Protei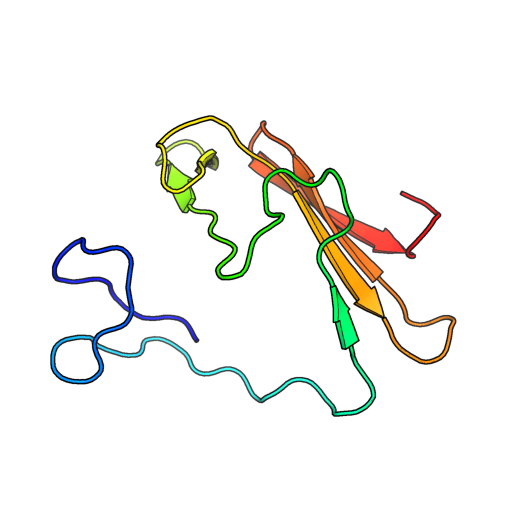n AF-A0A1G3IJP5-F1 (afdb_monomer)

Mean predicted aligned error: 6.56 Å

Sequence (95 aa):
MVYADANWNEAYDAASEEVILRHEALSADITVTIPSGSSLAGSDPYLMFNGSGYPRLKTGAFGGGTIEMSNTSPRSSSIIIDPAGRVRSCKTGLC

Solvent-accessible surface area (backbone atoms only — not comparable to full-atom values): 5870 Å² total; per-residue (Å²): 119,43,62,50,76,82,84,73,73,91,64,95,44,86,89,79,40,55,73,77,41,82,70,81,79,77,58,91,69,54,47,78,47,59,51,92,87,28,74,38,56,65,97,76,63,56,78,44,66,48,101,87,44,37,26,22,31,92,85,69,43,80,29,36,31,46,41,36,42,38,40,80,80,84,73,24,32,26,41,36,36,40,53,83,39,54,74,47,77,39,49,61,94,73,115

Foldseek 3Di:
DDKDPPPPPQDDDPVPIDDPDDDDDPDPQKDKDFDDPAPQPDPDRDWDADPQQFIAGPVRDQGWGKIWIDGPPPPIKIWTADRNRDTDIDTPPPD

Nearest PDB structures (foldseek):
  5nyj-assembly1_J  TM=5.800E-01  e=3.913E+00  Hyphomicrobium sp. MC1

Secondary structure (DSSP, 8-state):
-EE--SS--SS--TTT--EEE--PPPPTT-EEE--TT-TT-SSS---EE-TTS-EE-TTS-B--EEEEEE-STTS-EEEEE-TTS-EEEEETT--

Structure (mmCIF, N/CA/C/O backbone):
data_AF-A0A1G3IJP5-F1
#
_entry.id   AF-A0A1G3IJP5-F1
#
loop_
_atom_site.group_PDB
_atom_site.id
_atom_site.type_symbol
_atom_site.label_atom_id
_atom_site.label_alt_id
_atom_site.label_comp_id
_atom_site.label_asym_id
_atom_site.label_entity_id
_atom_site.label_seq_id
_atom_site.pdbx_PDB_ins_code
_atom_site.Cartn_x
_atom_site.Cartn_y
_atom_site.Cartn_z
_atom_site.occupancy
_atom_site.B_iso_or_equiv
_atom_site.auth_seq_id
_atom_site.auth_comp_id
_atom_site.auth_asym_id
_atom_site.auth_atom_id
_atom_site.pdbx_PDB_model_num
ATOM 1 N N . MET A 1 1 ? 2.533 -9.878 -4.793 1.00 76.00 1 MET A N 1
ATOM 2 C CA . MET A 1 1 ? 3.684 -10.513 -5.478 1.00 76.00 1 MET A CA 1
ATOM 3 C C . MET A 1 1 ? 4.695 -9.421 -5.765 1.00 76.00 1 MET A C 1
ATOM 5 O O . MET A 1 1 ? 4.252 -8.331 -6.094 1.00 76.00 1 MET A O 1
ATOM 9 N N . VAL A 1 2 ? 5.991 -9.677 -5.592 1.00 80.50 2 VAL A N 1
ATOM 10 C CA . VAL A 1 2 ? 7.062 -8.751 -6.001 1.00 80.50 2 VAL A CA 1
ATOM 11 C C . VAL A 1 2 ? 7.695 -9.301 -7.270 1.00 80.50 2 VAL A C 1
ATOM 13 O O . VAL A 1 2 ? 8.017 -10.489 -7.314 1.00 80.50 2 VAL A O 1
ATOM 16 N N . TYR A 1 3 ? 7.860 -8.457 -8.278 1.00 84.00 3 TYR A N 1
ATOM 17 C CA . TYR A 1 3 ? 8.445 -8.809 -9.568 1.00 84.00 3 TYR A CA 1
ATOM 18 C C . TYR A 1 3 ? 9.392 -7.701 -10.037 1.00 84.00 3 TYR A C 1
ATOM 20 O O . TYR A 1 3 ? 9.306 -6.568 -9.555 1.00 84.00 3 TYR A O 1
ATOM 28 N N . ALA A 1 4 ? 10.317 -8.051 -10.927 1.00 85.06 4 ALA A N 1
ATOM 29 C CA . ALA A 1 4 ? 11.149 -7.086 -11.631 1.00 85.06 4 ALA A CA 1
ATOM 30 C C . ALA A 1 4 ? 10.419 -6.623 -12.900 1.00 85.06 4 ALA A C 1
ATOM 32 O O . ALA A 1 4 ? 10.277 -7.406 -13.836 1.00 85.06 4 ALA A O 1
ATOM 33 N N . ASP A 1 5 ? 9.982 -5.362 -12.924 1.00 81.94 5 ASP A N 1
ATOM 34 C CA . ASP A 1 5 ? 9.416 -4.727 -14.120 1.00 81.94 5 ASP A CA 1
ATOM 35 C C . ASP A 1 5 ? 10.553 -4.388 -15.099 1.00 81.94 5 ASP A C 1
ATOM 37 O O . ASP A 1 5 ? 11.239 -3.368 -14.982 1.00 81.94 5 ASP A O 1
ATOM 41 N N . ALA A 1 6 ? 10.823 -5.314 -16.019 1.00 84.25 6 ALA A N 1
ATOM 42 C CA . ALA A 1 6 ? 11.943 -5.213 -16.951 1.00 84.25 6 ALA A CA 1
ATOM 43 C C . ALA A 1 6 ? 11.644 -4.296 -18.147 1.00 84.25 6 ALA A C 1
ATOM 45 O O . ALA A 1 6 ? 12.576 -3.784 -18.774 1.00 84.25 6 ALA A O 1
ATOM 46 N N . ASN A 1 7 ? 10.368 -4.091 -18.479 1.00 86.50 7 ASN A N 1
ATOM 47 C CA . ASN A 1 7 ? 9.931 -3.335 -19.656 1.00 86.50 7 ASN A CA 1
ATOM 48 C C . ASN A 1 7 ? 9.354 -1.947 -19.301 1.00 86.50 7 ASN A C 1
ATOM 50 O O . ASN A 1 7 ? 9.028 -1.185 -20.213 1.00 86.50 7 ASN A O 1
ATOM 54 N N . TRP A 1 8 ? 9.306 -1.610 -18.006 1.00 79.31 8 TRP A N 1
ATOM 55 C CA . TRP A 1 8 ? 8.864 -0.336 -17.436 1.00 79.31 8 TRP A CA 1
ATOM 56 C C . TRP A 1 8 ? 7.409 0.002 -17.778 1.00 79.31 8 TRP A C 1
ATOM 58 O O . TRP A 1 8 ? 7.069 1.166 -18.009 1.00 79.31 8 TRP A O 1
ATOM 68 N N . ASN A 1 9 ? 6.548 -1.011 -17.858 1.00 84.00 9 ASN A N 1
ATOM 69 C CA . ASN A 1 9 ? 5.136 -0.839 -18.201 1.00 84.00 9 ASN A CA 1
ATOM 70 C C . ASN A 1 9 ? 4.218 -0.705 -16.968 1.00 84.00 9 ASN A C 1
ATOM 72 O O . ASN A 1 9 ? 3.011 -0.517 -17.138 1.00 84.00 9 ASN A O 1
ATOM 76 N N . GLU A 1 10 ? 4.767 -0.811 -15.751 1.00 75.00 10 GLU A N 1
ATOM 77 C CA . GLU A 1 10 ? 4.046 -0.759 -14.475 1.00 75.00 10 GLU A CA 1
ATOM 78 C C . GLU A 1 10 ? 2.975 -1.859 -14.306 1.00 75.00 10 GLU A C 1
ATOM 80 O O . GLU A 1 10 ? 1.989 -1.678 -13.573 1.00 75.00 10 GLU A O 1
ATOM 85 N N . ALA A 1 11 ? 3.137 -2.993 -14.990 1.00 81.88 11 ALA A N 1
ATOM 86 C CA . ALA A 1 11 ? 2.172 -4.084 -15.031 1.00 81.88 11 ALA A CA 1
ATOM 87 C C . ALA A 1 11 ? 2.844 -5.458 -15.165 1.00 81.88 11 ALA A C 1
ATOM 89 O O . ALA A 1 11 ? 3.609 -5.703 -16.089 1.00 81.88 11 ALA A O 1
ATOM 90 N N . TYR A 1 12 ? 2.444 -6.400 -14.304 1.00 82.62 12 TYR A N 1
ATOM 91 C CA . TYR A 1 12 ? 3.044 -7.730 -14.308 1.00 82.62 12 TYR A CA 1
ATOM 92 C C . TYR A 1 12 ? 2.801 -8.496 -15.621 1.00 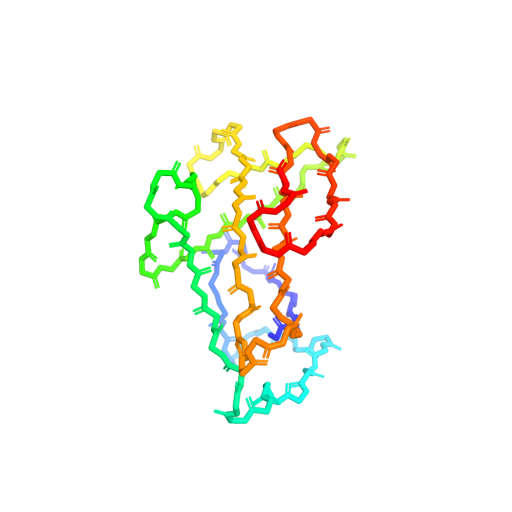82.62 12 TYR A C 1
ATOM 94 O O . TYR A 1 12 ? 1.652 -8.818 -15.944 1.00 82.62 12 TYR A O 1
ATOM 102 N N . ASP A 1 13 ? 3.876 -8.870 -16.314 1.00 87.25 13 ASP A N 1
ATOM 103 C CA . ASP A 1 13 ? 3.875 -9.741 -17.490 1.00 87.25 13 ASP A CA 1
ATOM 104 C C . ASP A 1 13 ? 4.543 -11.087 -17.178 1.00 87.25 13 ASP A C 1
ATOM 106 O O . ASP A 1 13 ? 5.765 -11.239 -17.147 1.00 87.25 13 ASP A O 1
ATOM 110 N N . ALA A 1 14 ? 3.709 -12.115 -17.019 1.00 85.50 14 ALA A N 1
ATOM 111 C CA . ALA A 1 14 ? 4.158 -13.466 -16.707 1.00 85.50 14 ALA A CA 1
ATOM 112 C C . ALA A 1 14 ? 5.094 -14.084 -17.762 1.00 85.50 14 ALA A C 1
ATOM 114 O O . ALA A 1 14 ? 5.798 -15.043 -17.442 1.00 85.50 14 ALA A O 1
ATOM 115 N N . ALA A 1 15 ? 5.084 -13.591 -19.005 1.00 87.25 15 ALA A N 1
ATOM 116 C CA . ALA A 1 15 ? 5.925 -14.114 -20.076 1.00 87.25 15 ALA A CA 1
ATOM 117 C C . ALA A 1 15 ? 7.348 -13.538 -20.065 1.00 87.25 15 ALA A C 1
ATOM 119 O O . ALA A 1 15 ? 8.256 -14.181 -20.595 1.00 87.25 15 ALA A O 1
ATOM 120 N N . SER A 1 16 ? 7.544 -12.345 -19.499 1.00 86.50 16 SER A N 1
ATOM 121 C CA . SER A 1 16 ? 8.805 -11.602 -19.609 1.00 86.50 16 SER A CA 1
ATOM 122 C C . SER A 1 16 ? 9.434 -11.206 -18.273 1.00 86.50 16 SER A C 1
ATOM 124 O O . SER A 1 16 ? 10.615 -10.857 -18.251 1.00 86.50 16 SER A O 1
ATOM 126 N N . GLU A 1 17 ? 8.707 -11.314 -17.160 1.00 89.44 17 GLU A N 1
ATOM 127 C CA . GLU A 1 17 ? 9.162 -10.799 -15.870 1.00 89.44 17 GLU A CA 1
ATOM 128 C C . GLU A 1 17 ? 9.477 -11.877 -14.836 1.00 89.44 17 GLU A C 1
ATOM 130 O O . GLU A 1 17 ? 8.760 -12.866 -14.643 1.00 89.44 17 GLU A O 1
ATOM 135 N N . GLU A 1 18 ? 10.557 -11.631 -14.098 1.00 87.44 18 GLU A N 1
ATOM 136 C CA . GLU A 1 18 ? 10.989 -12.484 -13.003 1.00 87.44 18 GLU A CA 1
ATOM 137 C C . GLU A 1 18 ? 10.226 -12.148 -11.717 1.00 87.44 18 GLU A C 1
ATOM 139 O O . GLU A 1 18 ? 10.195 -11.005 -11.248 1.00 87.44 18 GLU A O 1
ATOM 144 N N . VAL A 1 19 ? 9.635 -13.173 -11.100 1.00 88.81 19 VAL A N 1
ATOM 145 C CA . VAL A 1 19 ? 9.009 -13.048 -9.781 1.00 88.81 19 VAL A CA 1
ATOM 146 C C . VAL A 1 19 ? 10.081 -13.174 -8.704 1.00 88.81 19 VAL A C 1
ATOM 148 O O . VAL A 1 19 ? 10.575 -14.266 -8.442 1.00 88.81 19 VAL A O 1
ATOM 151 N N . ILE A 1 20 ? 10.377 -12.062 -8.034 1.00 88.25 20 ILE A N 1
ATOM 152 C CA . ILE A 1 20 ? 11.373 -11.980 -6.957 1.00 88.25 20 ILE A CA 1
ATOM 153 C C . ILE A 1 20 ? 10.841 -12.630 -5.674 1.00 88.25 20 ILE A C 1
ATOM 155 O O . ILE A 1 20 ? 11.570 -13.318 -4.962 1.00 88.25 20 ILE A O 1
ATOM 159 N N . LEU A 1 21 ? 9.564 -12.400 -5.349 1.00 88.00 21 LEU A N 1
ATOM 160 C CA . LEU A 1 21 ? 8.968 -12.898 -4.111 1.00 88.00 21 LEU A CA 1
ATOM 161 C C . LEU A 1 21 ? 7.469 -13.157 -4.264 1.00 88.00 21 LE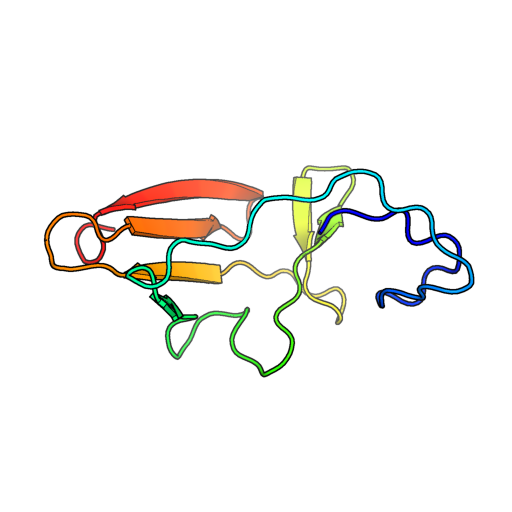U A C 1
ATOM 163 O O . LEU A 1 21 ? 6.684 -12.294 -4.682 1.00 88.00 21 LEU A O 1
ATOM 167 N N . ARG A 1 22 ? 7.048 -14.346 -3.831 1.00 83.94 22 ARG A N 1
ATOM 168 C CA . ARG A 1 22 ? 5.642 -14.678 -3.597 1.00 83.94 22 ARG A CA 1
ATOM 169 C C . ARG A 1 22 ? 5.378 -14.638 -2.099 1.00 83.94 22 ARG A C 1
ATOM 171 O O . ARG A 1 22 ? 6.179 -15.121 -1.311 1.00 83.94 22 ARG A O 1
ATOM 178 N N . HIS A 1 23 ? 4.247 -14.055 -1.735 1.00 82.75 23 HIS A N 1
ATOM 179 C CA . HIS A 1 23 ? 3.736 -14.095 -0.372 1.00 82.75 23 HIS A CA 1
ATOM 180 C C . HIS A 1 23 ? 2.559 -15.059 -0.393 1.00 82.75 23 HIS A C 1
ATOM 182 O O . HIS A 1 23 ? 1.852 -15.126 -1.406 1.00 82.75 23 HIS A O 1
ATOM 188 N N . GLU A 1 24 ? 2.355 -15.791 0.695 1.00 86.69 24 GLU A N 1
ATOM 189 C CA . GLU A 1 24 ? 1.130 -16.564 0.855 1.00 86.69 24 GLU A CA 1
ATOM 190 C C . GLU A 1 24 ? -0.084 -15.637 0.760 1.00 86.69 24 GLU A C 1
ATOM 192 O O . GLU A 1 24 ? -0.013 -14.445 1.083 1.00 86.69 24 GLU A O 1
ATOM 197 N N . ALA A 1 25 ? -1.196 -16.180 0.262 1.00 85.75 25 ALA A N 1
ATOM 198 C CA . ALA A 1 25 ? -2.450 -15.450 0.283 1.00 85.75 25 ALA A CA 1
ATOM 199 C C . ALA A 1 25 ? -2.780 -15.066 1.731 1.00 85.75 25 ALA A C 1
ATOM 201 O O . ALA A 1 25 ? -2.506 -15.824 2.664 1.00 85.75 25 ALA A O 1
ATOM 202 N N . LEU A 1 26 ? -3.378 -13.889 1.914 1.00 87.50 26 LEU A N 1
ATOM 203 C CA . LEU A 1 26 ? -3.909 -13.522 3.220 1.00 87.50 26 LEU A CA 1
ATOM 204 C C . LEU A 1 26 ? -4.929 -14.574 3.664 1.00 87.50 26 LEU A C 1
ATOM 206 O O . LEU A 1 26 ? -5.656 -15.138 2.842 1.00 87.50 26 LEU A O 1
ATOM 210 N N . SER A 1 27 ? -4.973 -14.828 4.971 1.00 89.12 27 SER A N 1
ATOM 211 C CA . SER A 1 27 ? -5.987 -15.700 5.556 1.00 89.12 27 SER A CA 1
ATOM 212 C C . SER A 1 27 ? -7.390 -15.205 5.188 1.00 89.12 27 SER A C 1
ATOM 214 O O . SER A 1 27 ? -7.629 -14.000 5.109 1.00 89.12 27 SER A O 1
ATOM 216 N N . ALA A 1 28 ? -8.321 -16.133 4.958 1.00 89.62 28 ALA A N 1
ATOM 217 C CA . ALA A 1 28 ? -9.657 -15.829 4.437 1.00 89.62 28 ALA A CA 1
ATOM 218 C C . ALA A 1 28 ? -10.519 -14.963 5.379 1.00 89.62 28 ALA A C 1
ATOM 220 O O . ALA A 1 28 ? -11.524 -14.401 4.955 1.00 89.62 28 ALA A O 1
ATOM 221 N N . ASP A 1 29 ? -10.138 -14.854 6.652 1.00 89.81 29 ASP A N 1
ATOM 222 C CA . ASP A 1 29 ? -10.760 -13.989 7.658 1.00 89.81 29 ASP A CA 1
ATOM 223 C C . ASP A 1 29 ? -10.245 -12.537 7.626 1.00 89.81 29 ASP A C 1
ATOM 225 O O . ASP A 1 29 ? -10.727 -11.697 8.391 1.00 89.81 29 ASP A O 1
ATOM 229 N N . ILE A 1 30 ? -9.280 -12.225 6.754 1.00 91.00 30 ILE A N 1
ATOM 230 C CA . ILE A 1 30 ? -8.732 -10.882 6.564 1.00 91.0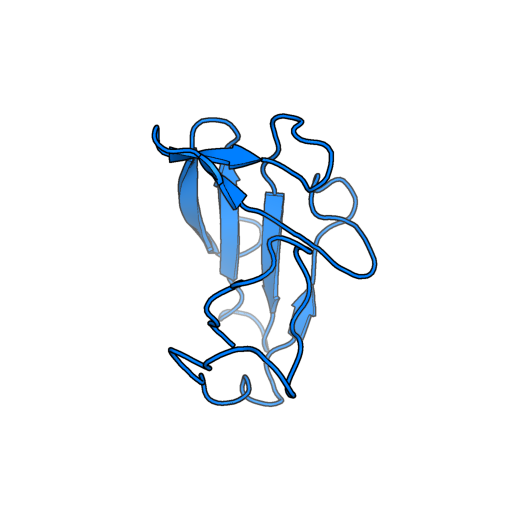0 30 ILE A CA 1
ATOM 231 C C . ILE A 1 30 ? -9.322 -10.269 5.296 1.00 91.00 30 ILE A C 1
ATOM 233 O O . ILE A 1 30 ? -9.140 -10.776 4.192 1.00 91.00 30 ILE A O 1
ATOM 237 N N . THR A 1 31 ? -9.976 -9.121 5.445 1.00 91.50 31 THR A N 1
ATOM 238 C CA . THR A 1 31 ? -10.436 -8.299 4.320 1.00 91.50 31 THR A CA 1
ATOM 239 C C . THR A 1 31 ? -9.562 -7.059 4.199 1.00 91.50 31 THR A C 1
ATOM 241 O O . THR A 1 31 ? -9.362 -6.341 5.181 1.00 91.50 31 THR A O 1
ATOM 244 N N . VAL A 1 32 ? -9.056 -6.792 2.994 1.00 90.56 32 VAL A N 1
ATOM 245 C CA . VAL A 1 32 ? -8.265 -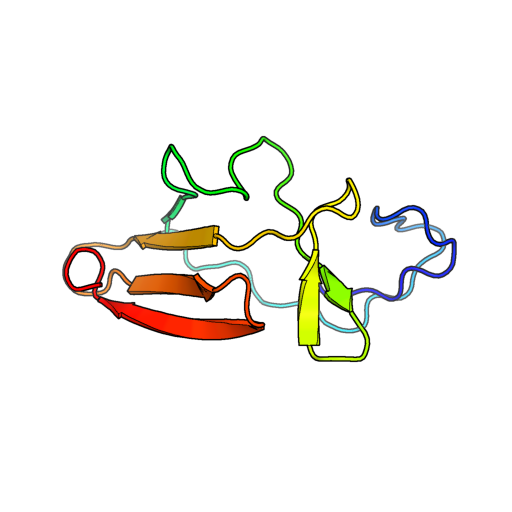5.592 2.691 1.00 90.56 32 VAL A CA 1
ATOM 246 C C . VAL A 1 32 ? -9.132 -4.579 1.957 1.00 90.56 32 VAL A C 1
ATOM 248 O O . VAL A 1 32 ? -9.720 -4.899 0.925 1.00 90.56 32 VAL A O 1
ATOM 251 N N . THR A 1 33 ? -9.190 -3.355 2.467 1.00 90.88 33 THR A N 1
ATOM 252 C CA . THR A 1 33 ? -9.922 -2.241 1.859 1.00 90.88 33 THR A CA 1
ATOM 253 C C . THR A 1 33 ? -9.042 -1.001 1.761 1.00 90.88 33 THR A C 1
ATOM 255 O O . THR A 1 33 ? -8.109 -0.799 2.536 1.00 90.88 33 THR A O 1
ATOM 258 N N . ILE A 1 34 ? -9.347 -0.144 0.790 1.00 90.44 34 ILE A N 1
ATOM 259 C CA . ILE A 1 34 ? -8.785 1.203 0.697 1.00 90.44 34 ILE A CA 1
ATOM 260 C C . ILE A 1 34 ? -9.927 2.172 1.010 1.00 90.44 34 ILE A C 1
ATOM 262 O O . ILE A 1 34 ? -10.921 2.171 0.278 1.00 90.44 34 ILE A O 1
ATOM 266 N N . PRO A 1 35 ? -9.839 2.970 2.089 1.00 87.44 35 PRO A N 1
ATOM 267 C CA . PRO A 1 35 ? -10.908 3.883 2.468 1.00 87.44 35 PRO A CA 1
ATOM 268 C C . PRO A 1 35 ? -11.209 4.916 1.384 1.00 8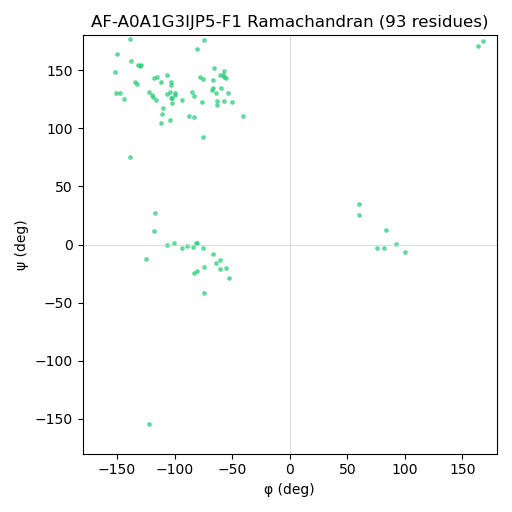7.44 35 PRO A C 1
ATOM 270 O O . PRO A 1 35 ? -10.308 5.428 0.709 1.00 87.44 35 PRO A O 1
ATOM 273 N N . SER A 1 36 ? -12.486 5.283 1.269 1.00 79.00 36 SER A N 1
ATOM 274 C CA . SER A 1 36 ? -12.929 6.386 0.417 1.00 79.00 36 SER A CA 1
ATOM 275 C C . SER A 1 36 ? -12.205 7.678 0.811 1.00 79.00 36 SER A C 1
ATOM 277 O O . SER A 1 36 ? -12.267 8.087 1.969 1.00 79.00 36 SER A O 1
ATOM 279 N N . GLY A 1 37 ? -11.521 8.314 -0.142 1.00 77.62 37 GLY A N 1
ATOM 280 C CA . GLY A 1 37 ? -10.713 9.518 0.094 1.00 77.62 37 GLY A CA 1
ATOM 281 C C . GLY A 1 37 ? -9.207 9.264 0.216 1.00 77.62 37 GLY A C 1
ATOM 282 O O . GLY A 1 37 ? -8.434 10.218 0.236 1.00 77.62 37 GLY A O 1
ATOM 283 N N . SER A 1 38 ? -8.760 8.004 0.238 1.00 84.12 38 SER A N 1
ATOM 284 C CA . SER A 1 38 ? -7.345 7.697 0.024 1.00 84.12 38 SER A CA 1
ATOM 285 C C . SER A 1 38 ? -6.922 8.042 -1.410 1.00 84.12 38 SER A C 1
ATOM 287 O O . SER A 1 38 ? -7.648 7.742 -2.354 1.00 84.12 38 SER A O 1
ATOM 289 N N . SER A 1 39 ? -5.713 8.581 -1.603 1.00 84.56 39 SER A N 1
ATOM 290 C CA . SER A 1 39 ? -5.126 8.747 -2.946 1.00 84.56 39 SER A CA 1
ATOM 291 C C . SER A 1 39 ? -4.792 7.426 -3.649 1.00 84.56 39 SER A C 1
ATOM 293 O O . SER A 1 39 ? -4.476 7.443 -4.833 1.00 84.56 39 SER A O 1
ATOM 295 N N . LEU A 1 40 ? -4.894 6.291 -2.946 1.00 83.88 40 LEU A N 1
ATOM 296 C CA . LEU A 1 40 ? -4.832 4.951 -3.536 1.00 83.88 40 LEU A CA 1
ATOM 297 C C . LEU A 1 40 ? -6.207 4.430 -3.977 1.00 83.88 40 LEU A C 1
ATOM 299 O O . LEU A 1 40 ? -6.293 3.306 -4.454 1.00 83.88 40 LEU A O 1
ATOM 303 N N . ALA A 1 41 ? -7.298 5.175 -3.781 1.00 78.81 41 ALA A N 1
ATOM 304 C CA . ALA A 1 41 ? -8.628 4.689 -4.132 1.00 78.81 41 ALA A CA 1
ATOM 305 C C . ALA A 1 41 ? -8.739 4.438 -5.652 1.00 78.81 41 ALA A C 1
ATOM 307 O O . ALA A 1 41 ? -8.501 5.335 -6.457 1.00 78.81 41 ALA A O 1
ATOM 308 N N . GLY A 1 42 ? -9.102 3.213 -6.043 1.00 73.25 42 GLY A N 1
ATOM 309 C CA . GLY A 1 42 ? -9.200 2.777 -7.439 1.00 73.25 42 GLY A CA 1
ATOM 310 C C . GLY A 1 42 ? -9.240 1.250 -7.561 1.00 73.25 42 GLY A C 1
ATOM 311 O O . GLY A 1 42 ? -9.042 0.545 -6.574 1.00 73.25 42 GLY A O 1
ATOM 312 N N . SER A 1 43 ? -9.513 0.734 -8.764 1.00 67.75 43 SER A N 1
ATOM 313 C CA . SER A 1 43 ? -9.571 -0.715 -9.028 1.00 67.75 43 SER A CA 1
ATOM 314 C C . SER A 1 43 ? -8.196 -1.388 -9.089 1.00 67.75 43 SER A C 1
ATOM 316 O O . SER A 1 43 ? -8.114 -2.601 -8.943 1.00 67.75 43 SER A O 1
ATOM 318 N N . ASP A 1 44 ? -7.137 -0.606 -9.307 1.00 72.38 44 ASP A N 1
ATOM 319 C CA . ASP A 1 44 ? -5.749 -1.068 -9.365 1.00 72.38 44 ASP A CA 1
ATOM 320 C C . ASP A 1 44 ? -4.844 -0.064 -8.623 1.00 72.38 44 ASP A C 1
ATOM 322 O O . ASP A 1 44 ? -4.227 0.812 -9.241 1.00 72.38 44 ASP A O 1
ATOM 326 N N . PRO A 1 45 ? -4.871 -0.078 -7.278 1.00 78.06 45 PRO A N 1
ATOM 327 C CA . PRO A 1 45 ? -4.111 0.856 -6.460 1.00 78.06 45 PRO A CA 1
ATOM 328 C C . PRO A 1 45 ? -2.611 0.657 -6.670 1.00 78.06 45 PRO A C 1
ATOM 330 O O . PRO A 1 45 ? -2.092 -0.451 -6.550 1.00 78.06 45 PRO A O 1
ATOM 333 N N . TYR A 1 46 ? -1.898 1.753 -6.920 1.00 79.31 46 TYR A N 1
ATOM 334 C CA . TYR A 1 46 ? -0.467 1.722 -7.192 1.00 79.31 46 TYR A CA 1
ATOM 335 C C . TYR A 1 46 ? 0.271 2.797 -6.410 1.00 79.31 46 TYR A C 1
ATOM 337 O O . TYR A 1 46 ? -0.179 3.941 -6.305 1.00 79.31 46 TYR A O 1
ATOM 345 N N . LEU A 1 47 ? 1.440 2.415 -5.904 1.00 83.44 47 LEU A N 1
ATOM 346 C CA . LEU A 1 47 ? 2.350 3.294 -5.201 1.00 83.44 47 LEU A CA 1
ATOM 347 C C . LEU A 1 47 ? 3.794 2.908 -5.522 1.00 83.44 47 LEU A C 1
ATOM 349 O O . LEU A 1 47 ? 4.204 1.775 -5.277 1.00 83.44 47 LEU A O 1
ATOM 353 N N . MET A 1 48 ? 4.575 3.875 -5.989 1.00 85.56 48 MET A N 1
ATOM 354 C CA . MET A 1 48 ? 6.017 3.748 -6.189 1.00 85.56 48 MET A CA 1
ATOM 355 C C . MET A 1 48 ? 6.758 4.695 -5.252 1.00 85.56 48 MET A C 1
ATOM 357 O O . MET A 1 48 ? 6.311 5.814 -5.034 1.00 85.56 48 MET A O 1
ATOM 361 N N . PHE A 1 49 ? 7.919 4.298 -4.740 1.00 85.00 49 PHE A N 1
ATOM 362 C CA . PHE A 1 49 ? 8.820 5.208 -4.031 1.00 85.00 49 PHE A CA 1
ATOM 363 C C . PHE A 1 49 ? 9.934 5.662 -4.973 1.00 85.00 49 PHE A C 1
ATOM 365 O O . PHE A 1 49 ? 10.569 4.838 -5.626 1.00 85.00 49 PHE A O 1
ATOM 372 N N . ASN A 1 50 ? 10.180 6.971 -5.059 1.00 85.75 50 ASN A N 1
ATOM 373 C CA . ASN A 1 50 ? 11.319 7.481 -5.824 1.00 85.75 50 ASN A CA 1
ATOM 374 C C . ASN A 1 50 ? 12.650 7.247 -5.078 1.00 85.75 50 ASN A C 1
ATOM 376 O O . ASN A 1 50 ? 12.663 6.817 -3.927 1.00 85.75 50 ASN A O 1
ATOM 380 N N . GLY A 1 51 ? 13.782 7.596 -5.702 1.00 83.25 51 GLY A N 1
ATOM 381 C CA . GLY A 1 51 ? 15.116 7.401 -5.111 1.00 83.25 51 GLY A CA 1
ATOM 382 C C . GLY A 1 51 ? 15.375 8.144 -3.789 1.00 83.25 51 GLY A C 1
ATOM 383 O O . GLY A 1 51 ? 16.339 7.835 -3.099 1.00 83.25 51 GLY A O 1
ATOM 384 N N . SER A 1 52 ? 14.521 9.099 -3.414 1.00 89.25 52 SER A N 1
ATOM 385 C CA . SER A 1 52 ? 14.577 9.800 -2.124 1.00 89.25 52 SER A CA 1
ATOM 386 C C . SER A 1 52 ? 13.570 9.261 -1.100 1.00 89.25 52 SER A C 1
ATOM 388 O O . SER A 1 52 ? 13.493 9.791 0.003 1.00 89.25 52 SER A O 1
ATOM 390 N N . GLY A 1 53 ? 12.788 8.23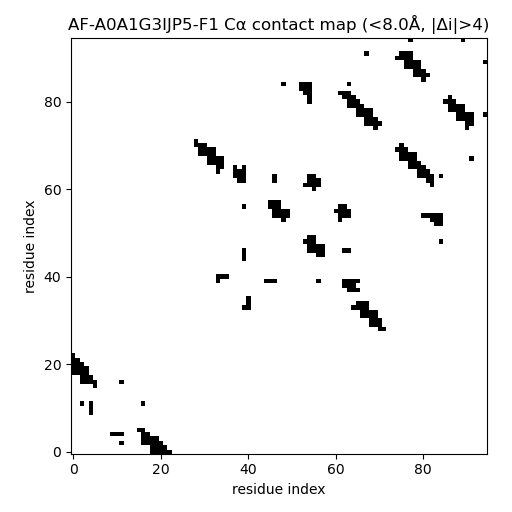6 -1.450 1.00 87.62 53 GLY A N 1
ATOM 391 C CA . GLY A 1 53 ? 11.771 7.645 -0.582 1.00 87.62 53 GLY A CA 1
ATOM 392 C C . GLY A 1 53 ? 10.425 8.372 -0.586 1.00 87.62 53 GLY A C 1
ATOM 393 O O . GLY A 1 53 ? 9.589 8.073 0.260 1.00 87.62 53 GLY A O 1
ATOM 394 N N . TYR A 1 54 ? 10.173 9.296 -1.521 1.00 91.06 54 TYR A N 1
ATOM 395 C CA . TYR A 1 54 ? 8.860 9.934 -1.654 1.00 91.06 54 TYR A CA 1
ATOM 396 C C . TYR A 1 54 ? 7.910 9.082 -2.503 1.00 91.06 54 TYR A C 1
ATOM 398 O O . TYR A 1 54 ? 8.281 8.692 -3.617 1.00 91.06 54 TYR A O 1
ATOM 406 N N . PRO A 1 55 ? 6.682 8.840 -2.024 1.00 91.00 55 PRO A N 1
ATOM 407 C CA . PRO A 1 55 ? 5.699 8.043 -2.725 1.00 91.00 55 PRO A CA 1
ATOM 408 C C . PRO A 1 55 ? 5.062 8.803 -3.899 1.00 91.00 55 PRO A C 1
ATOM 410 O O . PRO A 1 55 ? 4.806 10.013 -3.849 1.00 91.00 55 PRO A O 1
ATOM 413 N N . ARG A 1 56 ? 4.813 8.062 -4.977 1.00 88.62 56 ARG A N 1
ATOM 414 C CA . ARG A 1 56 ? 4.303 8.511 -6.270 1.00 88.62 56 ARG A CA 1
ATOM 415 C C . ARG A 1 56 ? 3.162 7.615 -6.731 1.00 88.62 56 ARG A C 1
ATOM 417 O O . ARG A 1 56 ? 3.240 6.394 -6.610 1.00 88.62 56 ARG A O 1
ATOM 424 N N . LEU A 1 57 ? 2.124 8.238 -7.279 1.00 85.50 57 LEU A N 1
ATOM 425 C CA . LEU A 1 57 ? 1.051 7.549 -8.003 1.00 85.50 57 LEU A CA 1
ATOM 426 C C . LEU A 1 57 ? 1.503 7.242 -9.443 1.00 85.50 57 LEU A C 1
ATOM 428 O O . LEU A 1 57 ? 2.479 7.838 -9.901 1.00 85.50 57 LEU A O 1
ATOM 432 N N . LYS A 1 58 ? 0.752 6.413 -10.192 1.00 80.56 58 LYS A N 1
ATOM 433 C CA . LYS A 1 58 ? 1.012 6.150 -11.633 1.00 80.56 58 LYS A CA 1
ATOM 434 C C . LYS A 1 58 ? 1.106 7.431 -12.474 1.00 80.56 58 LYS A C 1
ATOM 436 O O . LYS A 1 58 ? 1.811 7.498 -13.465 1.00 80.56 58 LYS A O 1
ATOM 441 N N . THR A 1 59 ? 0.422 8.498 -12.061 1.00 82.38 59 THR A N 1
ATOM 442 C CA . THR A 1 59 ? 0.478 9.807 -12.735 1.00 82.38 59 THR A CA 1
ATOM 443 C C . THR A 1 59 ? 1.770 10.591 -12.470 1.00 82.38 59 THR A C 1
ATOM 445 O O . THR A 1 59 ? 1.917 11.708 -12.963 1.00 82.38 59 THR A O 1
ATOM 448 N N . GLY A 1 60 ? 2.679 10.082 -11.632 1.00 79.31 60 GLY A N 1
ATOM 449 C CA . GLY A 1 60 ? 3.865 10.797 -11.152 1.00 79.31 60 GLY A CA 1
ATOM 450 C C . GLY A 1 60 ? 3.577 11.847 -10.068 1.00 79.31 60 GLY A C 1
ATOM 451 O O . GLY A 1 60 ? 4.504 12.454 -9.526 1.00 79.31 60 GLY A O 1
ATOM 452 N N . ALA A 1 61 ? 2.309 12.061 -9.701 1.00 82.62 61 ALA A N 1
ATOM 453 C CA . ALA A 1 61 ? 1.939 12.964 -8.616 1.00 82.62 61 ALA A CA 1
ATOM 454 C C . ALA A 1 61 ? 2.439 12.446 -7.257 1.00 82.62 61 ALA A C 1
ATOM 456 O O . ALA A 1 61 ? 2.580 11.239 -7.053 1.00 82.62 61 ALA A O 1
ATOM 457 N N . PHE A 1 62 ? 2.695 13.359 -6.312 1.00 82.88 62 PHE A N 1
ATOM 458 C CA . PHE A 1 62 ? 2.846 12.969 -4.907 1.00 82.88 62 PHE A CA 1
ATOM 459 C C . PHE A 1 62 ? 1.555 12.295 -4.447 1.00 82.88 62 PHE A C 1
ATOM 461 O O . PHE A 1 62 ? 0.464 12.803 -4.709 1.00 82.88 62 PHE A O 1
ATOM 468 N N . GLY A 1 63 ? 1.676 11.171 -3.756 1.00 83.62 63 GLY A N 1
ATOM 469 C CA . GLY A 1 63 ? 0.516 10.463 -3.238 1.00 83.62 63 GLY A CA 1
ATOM 470 C C . GLY A 1 63 ? 0.874 9.682 -1.997 1.00 83.62 63 GLY A C 1
ATOM 471 O O . GLY A 1 63 ? 1.995 9.223 -1.852 1.00 83.62 63 GLY A O 1
ATOM 472 N N . GLY A 1 64 ? -0.083 9.550 -1.094 1.00 86.44 64 GLY A N 1
ATOM 473 C CA . GLY A 1 64 ? 0.012 8.646 0.041 1.00 86.44 64 GLY A CA 1
ATOM 474 C C . GLY A 1 64 ? -1.144 7.663 0.004 1.00 86.44 64 GLY A C 1
ATOM 475 O O . GLY A 1 64 ? -1.744 7.419 -1.044 1.00 86.44 64 GLY A O 1
ATOM 476 N N . GLY A 1 65 ? -1.522 7.145 1.158 1.00 90.75 65 GLY A N 1
ATOM 477 C CA . GLY A 1 65 ? -2.791 6.453 1.272 1.00 90.75 65 GLY A CA 1
ATOM 478 C C . GLY A 1 65 ? -2.947 5.670 2.551 1.00 90.75 65 GLY A C 1
ATOM 479 O O . GLY A 1 65 ? -2.021 5.564 3.353 1.00 90.75 65 GLY A O 1
ATOM 480 N N . THR A 1 66 ? -4.140 5.117 2.709 1.00 91.81 66 THR A N 1
ATOM 481 C CA . THR A 1 66 ? -4.474 4.246 3.825 1.00 91.81 66 THR A CA 1
ATOM 482 C C . THR A 1 66 ? -4.931 2.922 3.248 1.00 91.81 66 THR A C 1
ATOM 484 O O . THR A 1 66 ? -5.759 2.893 2.340 1.00 91.81 66 THR A O 1
ATOM 487 N N . ILE A 1 67 ? -4.384 1.837 3.774 1.00 92.25 67 ILE A N 1
ATOM 488 C CA . ILE A 1 67 ? -4.824 0.473 3.504 1.00 92.25 67 ILE A CA 1
ATOM 489 C C . ILE A 1 67 ? -5.325 -0.073 4.832 1.00 92.25 67 ILE A C 1
ATOM 491 O O . ILE A 1 67 ? -4.593 -0.056 5.821 1.00 92.25 67 ILE A O 1
ATOM 495 N N . GLU A 1 68 ? -6.563 -0.537 4.875 1.00 92.56 68 GLU A N 1
ATOM 496 C CA . GLU A 1 68 ? -7.158 -1.140 6.061 1.00 92.56 68 GLU A CA 1
ATOM 497 C C . GLU A 1 68 ? -7.182 -2.654 5.910 1.00 92.56 68 GLU A C 1
ATOM 499 O O . GLU A 1 68 ? -7.693 -3.201 4.936 1.00 92.56 68 GLU A O 1
ATOM 504 N N . MET A 1 69 ? -6.611 -3.334 6.895 1.00 92.56 69 MET A N 1
ATOM 505 C CA . MET A 1 69 ? -6.681 -4.775 7.063 1.00 92.56 69 MET A CA 1
ATOM 506 C C . MET A 1 69 ? -7.677 -5.043 8.182 1.00 92.56 69 MET A C 1
ATOM 508 O O . MET A 1 69 ? -7.404 -4.781 9.353 1.00 92.56 69 MET A O 1
ATOM 512 N N . SER A 1 70 ? -8.852 -5.541 7.822 1.00 90.94 70 SER A N 1
ATOM 513 C CA . SER A 1 70 ? -9.929 -5.841 8.760 1.00 90.94 70 SER A CA 1
ATOM 514 C C . SER A 1 70 ? -10.027 -7.341 9.025 1.00 90.94 70 SER A C 1
ATOM 516 O O . SER A 1 70 ? -9.871 -8.159 8.125 1.00 90.94 70 SER A O 1
ATOM 518 N N . ASN A 1 71 ? -10.276 -7.694 10.281 1.00 88.19 71 ASN A N 1
ATOM 519 C CA . ASN A 1 71 ? -10.633 -9.036 10.745 1.00 88.19 71 ASN A CA 1
ATOM 520 C C . ASN A 1 71 ? -11.743 -8.849 11.799 1.00 88.19 71 ASN A C 1
ATOM 522 O O . ASN A 1 71 ? -12.085 -7.713 12.145 1.00 88.19 71 ASN A O 1
ATOM 526 N N . THR A 1 72 ? -12.296 -9.930 12.346 1.00 80.50 72 THR A N 1
ATOM 527 C CA . THR A 1 72 ? -13.027 -9.898 13.617 1.00 80.50 72 THR A CA 1
ATOM 528 C C . THR A 1 72 ? -12.302 -8.981 14.615 1.00 80.50 72 THR A C 1
ATOM 530 O O . THR A 1 72 ? -11.162 -9.216 15.030 1.00 80.50 72 THR A O 1
ATOM 533 N N . SER A 1 73 ? -12.933 -7.838 14.910 1.00 70.38 73 SER A N 1
ATOM 534 C CA . SER A 1 73 ? -12.420 -6.822 15.836 1.00 70.38 73 SER A CA 1
ATOM 535 C C . SER A 1 73 ? -12.018 -7.523 17.139 1.00 70.38 73 SER A C 1
ATOM 537 O O . SER A 1 73 ? -12.855 -8.237 17.694 1.00 70.38 73 SER A O 1
ATOM 539 N N . PRO A 1 74 ? -10.752 -7.419 17.601 1.00 73.69 74 PRO A N 1
ATOM 540 C CA . PRO A 1 74 ? -9.943 -6.195 17.626 1.00 73.69 74 PRO A CA 1
ATOM 541 C C . PRO A 1 74 ? -8.651 -6.208 16.784 1.00 73.69 74 PRO A C 1
ATOM 543 O O . PRO A 1 74 ?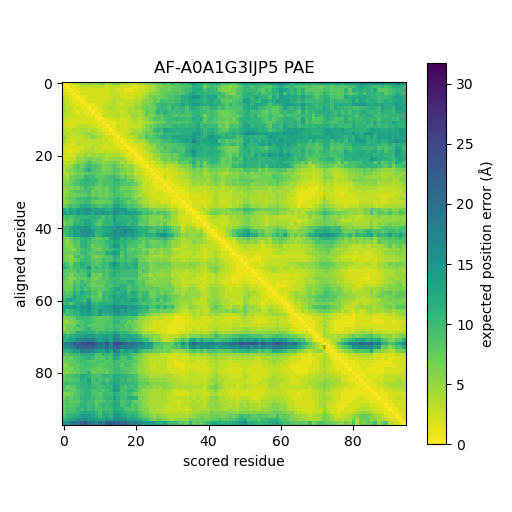 -7.816 -5.322 16.974 1.00 73.69 74 PRO A O 1
ATOM 546 N N . ARG A 1 75 ? -8.438 -7.200 15.908 1.00 82.94 75 ARG A N 1
ATOM 547 C CA . ARG A 1 75 ? -7.159 -7.375 15.182 1.00 82.94 75 ARG A CA 1
ATOM 548 C C . ARG A 1 75 ? -6.976 -6.470 13.957 1.00 82.94 75 ARG A C 1
ATOM 550 O O . ARG A 1 75 ? -5.946 -6.565 13.299 1.00 82.94 75 ARG A O 1
ATOM 557 N N . SER A 1 76 ? -7.943 -5.605 13.661 1.00 91.25 76 SER A N 1
ATOM 558 C CA . SER A 1 76 ? -7.877 -4.719 12.500 1.00 91.25 76 SER A CA 1
ATOM 559 C C . SER A 1 76 ? -6.765 -3.676 12.631 1.00 91.25 76 SER A C 1
ATOM 561 O O . SER A 1 76 ? -6.607 -3.035 13.678 1.00 91.25 76 SER A O 1
ATOM 563 N N . SER A 1 77 ? -6.010 -3.494 11.553 1.00 92.62 77 SER A N 1
ATOM 564 C CA . SER A 1 77 ? -4.924 -2.525 11.454 1.00 92.62 77 SER A CA 1
ATOM 565 C C . SER A 1 77 ? -5.060 -1.673 10.199 1.00 92.62 77 SER A C 1
ATOM 567 O O . SER A 1 77 ? -5.652 -2.072 9.198 1.00 92.62 77 SER A O 1
ATOM 569 N N . SER A 1 78 ? -4.502 -0.474 10.256 1.00 93.00 78 SER A N 1
ATOM 570 C CA . SER A 1 78 ? -4.405 0.433 9.123 1.00 93.00 78 SER A CA 1
ATOM 571 C C . SER A 1 78 ? -2.934 0.708 8.850 1.00 93.00 78 SER A C 1
ATOM 573 O O . SER A 1 78 ? -2.186 1.085 9.755 1.00 93.00 78 SER A O 1
ATOM 575 N N . ILE A 1 79 ? -2.522 0.533 7.600 1.00 93.25 79 ILE A N 1
ATOM 576 C CA . ILE A 1 79 ? -1.231 0.979 7.085 1.00 93.25 79 ILE A CA 1
ATOM 577 C C . ILE A 1 79 ? -1.451 2.355 6.475 1.00 93.25 79 ILE A C 1
ATOM 579 O O . ILE A 1 79 ? -2.299 2.516 5.602 1.00 93.25 79 ILE A O 1
ATOM 583 N N . ILE A 1 80 ? -0.690 3.341 6.933 1.00 92.62 80 ILE A N 1
ATOM 584 C CA . ILE A 1 80 ? -0.772 4.720 6.460 1.00 92.62 80 ILE A CA 1
ATOM 585 C C . ILE A 1 80 ? 0.563 5.099 5.848 1.00 92.62 80 ILE A C 1
ATOM 587 O O . ILE A 1 80 ? 1.613 4.970 6.483 1.00 92.62 80 ILE A O 1
ATOM 5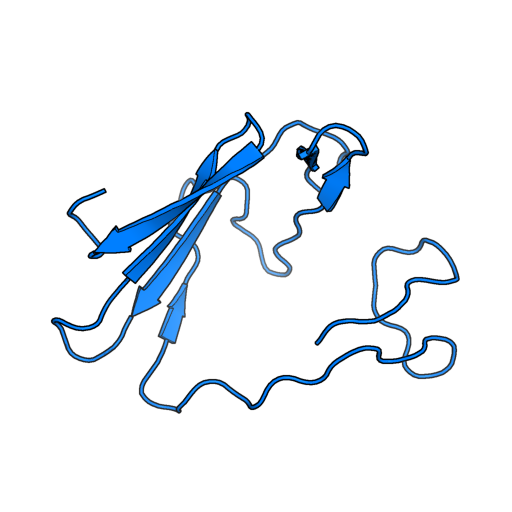91 N N . ILE A 1 81 ? 0.495 5.591 4.621 1.00 93.19 81 ILE A N 1
ATOM 592 C CA . ILE A 1 81 ? 1.621 6.086 3.848 1.00 93.19 81 ILE A CA 1
ATOM 593 C C . ILE A 1 81 ? 1.450 7.594 3.731 1.00 93.19 81 ILE A C 1
ATOM 595 O O . ILE A 1 81 ? 0.515 8.080 3.092 1.00 93.19 81 ILE A O 1
ATOM 599 N N . ASP A 1 82 ? 2.348 8.325 4.375 1.00 90.81 82 ASP A N 1
ATOM 600 C CA . ASP A 1 82 ? 2.394 9.777 4.305 1.00 90.81 82 ASP A CA 1
ATOM 601 C C . ASP A 1 82 ? 3.035 10.236 2.980 1.00 90.81 82 ASP A C 1
ATOM 603 O O . ASP A 1 82 ? 3.995 9.602 2.533 1.00 90.81 82 ASP A O 1
ATOM 607 N N . PRO A 1 83 ? 2.585 11.347 2.366 1.00 88.38 83 PRO A N 1
ATOM 608 C CA . PRO A 1 83 ? 3.227 11.915 1.178 1.00 88.38 83 PRO A CA 1
ATOM 609 C C . PRO A 1 83 ? 4.726 12.230 1.340 1.00 88.38 83 PRO A C 1
ATOM 611 O O . PRO A 1 83 ? 5.437 12.328 0.342 1.00 88.38 83 PRO A O 1
ATOM 614 N N . ALA A 1 84 ? 5.229 12.366 2.571 1.00 90.94 84 ALA A N 1
ATOM 615 C CA . ALA A 1 84 ? 6.650 12.519 2.877 1.00 90.94 84 ALA A CA 1
ATOM 616 C C . ALA A 1 84 ? 7.438 11.191 2.908 1.00 90.94 84 ALA A C 1
ATOM 618 O O . ALA A 1 84 ? 8.631 11.207 3.199 1.00 90.94 84 ALA A O 1
ATOM 619 N N . GLY A 1 85 ? 6.800 10.046 2.643 1.00 90.06 85 GLY A N 1
ATOM 620 C CA . GLY A 1 85 ? 7.455 8.731 2.573 1.00 90.06 85 GLY A CA 1
ATOM 621 C C . GLY A 1 85 ? 7.473 7.925 3.860 1.00 90.06 85 GLY A C 1
ATOM 622 O O . GLY A 1 85 ? 7.958 6.796 3.885 1.00 90.06 85 GLY A O 1
ATOM 623 N N . ARG A 1 86 ? 6.891 8.452 4.937 1.00 91.94 86 ARG A N 1
ATOM 624 C CA . ARG A 1 86 ? 6.755 7.703 6.184 1.00 91.94 86 ARG A CA 1
ATOM 625 C C . ARG A 1 86 ? 5.631 6.675 6.068 1.00 91.94 86 ARG A C 1
ATOM 627 O O . ARG A 1 86 ? 4.471 7.037 5.884 1.00 91.94 86 ARG A O 1
ATOM 634 N N . VAL A 1 87 ? 5.969 5.406 6.285 1.00 93.81 87 VAL A N 1
ATOM 635 C CA . VAL A 1 87 ? 5.003 4.308 6.421 1.00 93.81 87 VAL A CA 1
ATOM 636 C C . VAL A 1 87 ? 4.797 4.001 7.904 1.00 93.81 87 VAL A C 1
ATOM 638 O O . VAL A 1 87 ? 5.763 3.823 8.648 1.00 93.81 87 VAL A O 1
ATOM 641 N N . ARG A 1 88 ? 3.542 3.961 8.357 1.00 94.19 88 ARG A N 1
ATOM 642 C CA . ARG A 1 88 ? 3.170 3.606 9.737 1.00 94.19 88 ARG A CA 1
ATOM 643 C C . ARG A 1 88 ? 2.043 2.580 9.760 1.00 94.19 88 ARG A C 1
ATOM 645 O O . ARG A 1 88 ? 1.236 2.531 8.840 1.00 94.19 88 ARG A O 1
ATOM 652 N N . SER A 1 89 ? 1.968 1.814 10.843 1.00 92.81 89 SER A N 1
ATOM 653 C CA . SER A 1 89 ? 0.839 0.935 11.157 1.00 92.81 89 SER A CA 1
ATOM 654 C C . SER A 1 89 ? 0.193 1.373 12.472 1.00 92.81 89 SER A C 1
ATOM 656 O O . SER A 1 89 ? 0.887 1.828 13.384 1.00 92.81 89 SER A O 1
ATOM 658 N N . CYS A 1 90 ? -1.128 1.282 12.562 1.00 91.88 90 CYS A N 1
ATOM 659 C CA . CYS A 1 90 ? -1.913 1.626 13.747 1.00 91.88 90 CYS A CA 1
ATOM 660 C C . CYS A 1 90 ? -3.182 0.772 13.813 1.00 91.88 90 CYS A C 1
ATOM 662 O O . CYS A 1 90 ? -3.578 0.147 12.831 1.00 91.88 90 CYS A O 1
ATOM 664 N N . LYS A 1 91 ? -3.830 0.727 14.981 1.00 90.69 91 LYS A N 1
ATOM 665 C CA . LYS A 1 91 ? -5.143 0.086 15.112 1.00 90.69 91 LYS A CA 1
ATOM 666 C C . LYS A 1 91 ? -6.172 0.899 14.329 1.00 90.69 91 LYS A C 1
ATOM 668 O O . LYS A 1 91 ? -6.230 2.117 14.502 1.00 90.69 91 LYS A O 1
ATOM 673 N N . THR A 1 92 ? -7.000 0.235 13.527 1.00 88.44 92 THR A N 1
ATOM 674 C CA . THR A 1 92 ? -8.052 0.907 12.753 1.00 88.44 92 THR A CA 1
ATOM 675 C C . THR A 1 92 ? -8.935 1.766 13.665 1.00 88.44 92 THR A C 1
ATOM 677 O O . THR A 1 92 ? -9.378 1.309 14.722 1.00 88.44 92 THR A O 1
ATOM 680 N N . GLY A 1 93 ? -9.147 3.028 13.278 1.00 82.44 93 GLY A N 1
ATOM 681 C CA . GLY A 1 93 ? -9.909 4.020 14.048 1.00 82.44 93 GLY A CA 1
ATOM 682 C C . GLY A 1 93 ? -9.149 4.728 15.180 1.00 82.44 93 GLY A C 1
ATOM 683 O O . GLY A 1 93 ? -9.722 5.610 15.811 1.00 82.44 93 GLY A O 1
ATOM 684 N N . LEU A 1 94 ? -7.882 4.380 15.443 1.00 84.25 94 LEU A N 1
ATOM 685 C CA . LEU A 1 94 ? -7.004 5.055 16.421 1.00 84.25 94 LEU A CA 1
ATOM 686 C C . LEU A 1 94 ? -5.777 5.696 15.751 1.00 84.25 94 LEU A C 1
ATOM 688 O O . LEU A 1 94 ? -4.703 5.804 16.350 1.00 84.25 94 LEU A O 1
ATOM 692 N N . CYS A 1 95 ? -5.937 6.053 14.482 1.00 75.88 95 CYS A N 1
ATOM 693 C CA . CYS A 1 95 ? -4.925 6.628 13.615 1.00 75.88 95 CYS A CA 1
ATOM 694 C C . CYS A 1 95 ? -5.246 8.090 13.301 1.00 75.88 95 CYS A C 1
ATOM 696 O O . CYS A 1 95 ? -4.263 8.747 12.886 1.00 75.88 95 CYS A O 1
#

Radius of gyration: 14.84 Å; Cα contacts (8 Å, |Δi|>4): 162; chains: 1; bounding box: 28×30×38 Å

pLDDT: mean 85.77, std 5.72, range [67.75, 94.19]